Protein AF-A0A286PG71-F1 (afdb_monomer_lite)

Radius of gyration: 29.46 Å; chains: 1; bounding box: 66×52×73 Å

Organism: Streptomyces olivochromogenes (NCBI:txid1963)

Secondary structure (DSSP, 8-state):
-EE-SSEEEEE--TTHHHHIIIIIIS-HHHHHHH-SSPP-PPPTT---TTTS--TT-TTEEEEEEEETTT--EEEEEEEE---------SSHHHHHHHHHHHHHHHHHHHHHHHHHHHHHHHHHHTS----GGGHHHHTTPPPP---

Sequence (147 aa):
MLKGSKVGLRARHEDDIPVLRAELYDDVVNGSRAESRPWRPITPGSKDSRLVVDDKEQGLVPFSVVELDGGTLVGTATLWVSVRRPAIPDRRAARTEFLRAATAVLAALAVSGLFSSLVPSFLREQLHVHNVAAVGAEVGLPRPATG

Structure (mmCIF, N/CA/C/O backbone):
data_AF-A0A286PG71-F1
#
_entry.id   AF-A0A286PG71-F1
#
loop_
_atom_site.group_PDB
_atom_site.id
_atom_site.type_symbol
_atom_site.label_atom_id
_atom_site.label_alt_id
_atom_site.label_comp_id
_atom_site.label_asym_id
_atom_site.label_entity_id
_atom_site.label_seq_id
_atom_site.pdbx_PDB_ins_code
_atom_site.Cartn_x
_atom_site.Cartn_y
_atom_site.Cartn_z
_atom_site.occupancy
_atom_site.B_iso_or_equiv
_atom_site.auth_seq_id
_atom_site.auth_comp_id
_atom_site.auth_asym_id
_atom_site.auth_atom_id
_atom_site.pdbx_PDB_model_num
ATOM 1 N N . MET A 1 1 ? -11.388 3.390 -3.308 1.00 80.44 1 MET A N 1
ATOM 2 C CA . MET A 1 1 ? -11.456 2.245 -2.374 1.00 80.44 1 MET A CA 1
ATOM 3 C C . MET A 1 1 ? -11.224 0.973 -3.171 1.00 80.44 1 MET A C 1
ATOM 5 O O . MET A 1 1 ? -11.980 0.732 -4.105 1.00 80.44 1 MET A O 1
ATOM 9 N N . LEU A 1 2 ? -10.166 0.220 -2.867 1.00 86.50 2 LEU A N 1
ATOM 10 C CA . LEU A 1 2 ? -9.904 -1.094 -3.470 1.00 86.50 2 LEU A CA 1
ATOM 11 C C . LEU A 1 2 ? -10.735 -2.135 -2.710 1.00 86.50 2 LEU A C 1
ATOM 13 O O . LEU A 1 2 ? -10.836 -2.039 -1.490 1.00 86.50 2 LEU A O 1
ATOM 17 N N . LYS A 1 3 ? -11.362 -3.096 -3.393 1.00 90.81 3 LYS A N 1
ATOM 18 C CA . LYS A 1 3 ? -12.283 -4.058 -2.764 1.00 90.81 3 LYS A CA 1
ATOM 19 C C . LYS A 1 3 ? -11.849 -5.493 -3.045 1.00 90.81 3 LYS A C 1
ATOM 21 O O . LYS A 1 3 ? -11.615 -5.844 -4.197 1.00 90.81 3 LYS A O 1
ATOM 26 N N . GLY A 1 4 ? -11.758 -6.295 -1.992 1.00 89.12 4 GLY A N 1
ATOM 27 C CA . GLY A 1 4 ? -11.723 -7.752 -2.061 1.00 89.12 4 GLY A CA 1
ATOM 28 C C . GLY A 1 4 ? -13.112 -8.347 -1.820 1.00 89.12 4 GLY A C 1
ATOM 29 O O . GLY A 1 4 ? -14.117 -7.645 -1.881 1.00 89.12 4 GLY A O 1
ATOM 30 N N . SER A 1 5 ? -13.166 -9.646 -1.524 1.00 88.12 5 SER A N 1
ATOM 31 C CA . SER A 1 5 ? -14.423 -10.348 -1.226 1.00 88.12 5 SER A CA 1
ATOM 32 C C . SER A 1 5 ? -14.956 -10.090 0.186 1.00 88.12 5 SER A C 1
ATOM 34 O O . SER A 1 5 ? -16.163 -10.061 0.368 1.00 88.12 5 SER A O 1
ATOM 36 N N . LYS A 1 6 ? -14.072 -9.903 1.175 1.00 90.44 6 LYS A N 1
ATOM 37 C CA . LYS A 1 6 ? -14.440 -9.677 2.590 1.00 90.44 6 LYS A CA 1
ATOM 38 C C . LYS A 1 6 ? -14.015 -8.312 3.130 1.00 90.44 6 LYS A C 1
ATOM 40 O O . LYS A 1 6 ? -14.620 -7.785 4.055 1.00 90.44 6 LYS A O 1
ATOM 45 N N . VAL A 1 7 ? -12.958 -7.741 2.556 1.00 92.88 7 VAL A N 1
ATOM 46 C CA . VAL A 1 7 ? -12.314 -6.523 3.062 1.00 92.88 7 VAL A CA 1
ATOM 47 C C . VAL A 1 7 ? -12.120 -5.494 1.956 1.00 92.88 7 VAL A C 1
ATOM 49 O O . VAL A 1 7 ? -11.922 -5.840 0.789 1.00 92.88 7 VAL A O 1
ATOM 52 N N . GLY A 1 8 ? -12.168 -4.220 2.328 1.00 91.88 8 GLY A N 1
ATOM 53 C CA . GLY A 1 8 ? -11.852 -3.078 1.483 1.00 91.88 8 GLY A CA 1
ATOM 54 C C . GLY A 1 8 ? -10.629 -2.325 1.998 1.00 91.88 8 GLY A C 1
ATOM 55 O O . GLY A 1 8 ? -10.414 -2.215 3.200 1.00 91.88 8 GLY A O 1
ATOM 56 N N . LEU A 1 9 ? -9.839 -1.773 1.082 1.00 92.44 9 LEU A N 1
ATOM 57 C CA . LEU A 1 9 ? -8.772 -0.823 1.382 1.00 92.44 9 LEU A CA 1
ATOM 58 C C . LEU A 1 9 ? -9.249 0.577 1.006 1.00 92.44 9 LEU A C 1
ATOM 60 O O . LEU A 1 9 ? -9.495 0.880 -0.172 1.00 92.44 9 LEU A O 1
ATOM 64 N N . ARG A 1 10 ? -9.373 1.444 2.007 1.00 90.69 10 ARG A N 1
ATOM 65 C CA . ARG A 1 10 ? -9.668 2.867 1.815 1.00 90.69 10 ARG A CA 1
ATOM 66 C C . ARG A 1 10 ? -8.494 3.723 2.262 1.00 90.69 10 ARG A C 1
ATOM 68 O O . ARG A 1 10 ? -7.643 3.263 3.018 1.00 90.69 10 ARG A O 1
ATOM 75 N N . ALA A 1 11 ? -8.454 4.961 1.777 1.00 88.81 11 ALA A N 1
ATOM 76 C CA . ALA A 1 11 ? -7.515 5.945 2.295 1.00 88.81 11 ALA A CA 1
ATOM 77 C C . ALA A 1 11 ? -7.704 6.071 3.815 1.00 88.81 11 ALA A C 1
ATOM 79 O O . ALA A 1 11 ? -8.841 6.013 4.307 1.00 88.81 11 ALA A O 1
ATOM 80 N N . ARG A 1 12 ? -6.596 6.184 4.548 1.00 88.31 12 ARG A N 1
ATOM 81 C CA . ARG A 1 12 ? -6.635 6.392 5.995 1.00 88.31 12 ARG A CA 1
ATOM 82 C C . ARG A 1 12 ? -7.134 7.794 6.314 1.00 88.31 12 ARG A C 1
ATOM 84 O O . ARG A 1 12 ? -6.770 8.738 5.625 1.00 88.31 12 ARG A O 1
ATOM 91 N N . HIS A 1 13 ? -7.967 7.901 7.342 1.00 86.44 13 HIS A N 1
ATOM 92 C CA . HIS A 1 13 ? -8.483 9.174 7.842 1.00 86.44 13 HIS A CA 1
ATOM 93 C C . HIS A 1 13 ? -7.971 9.432 9.260 1.00 86.44 13 HIS A C 1
ATOM 95 O O . HIS A 1 13 ? -7.592 8.493 9.962 1.00 86.44 13 HIS A O 1
ATOM 101 N N . GLU A 1 14 ? -7.968 10.697 9.688 1.00 83.81 14 GLU A N 1
ATOM 102 C CA . GLU A 1 14 ? -7.540 11.068 11.044 1.00 83.81 14 GLU A CA 1
ATOM 103 C C . GLU A 1 14 ? -8.384 10.376 12.127 1.00 83.81 14 GLU A C 1
ATOM 105 O O . GLU A 1 14 ? -7.843 9.957 13.149 1.00 83.81 1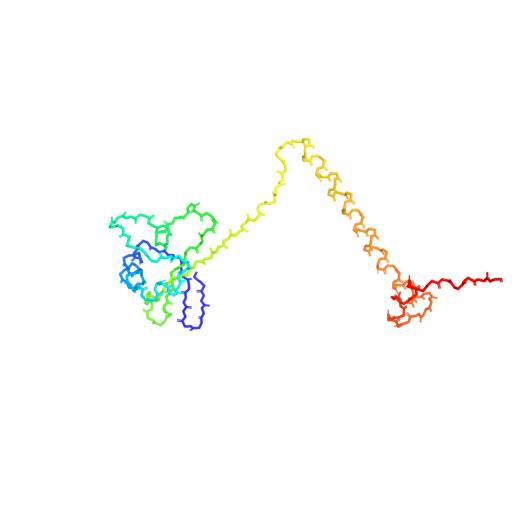4 GLU A O 1
ATOM 110 N N . ASP A 1 15 ? -9.668 10.141 11.848 1.00 86.06 15 ASP A N 1
ATOM 111 C CA . ASP A 1 15 ? -10.603 9.440 12.739 1.00 86.06 15 ASP A CA 1
ATOM 112 C C . ASP A 1 15 ? -10.245 7.962 12.965 1.00 86.06 15 ASP A C 1
ATOM 114 O O . ASP A 1 15 ? -10.637 7.369 13.968 1.00 86.06 15 ASP A O 1
ATOM 118 N N . ASP A 1 16 ? -9.462 7.359 12.065 1.00 86.06 16 ASP A N 1
ATOM 119 C CA . ASP A 1 16 ? -9.006 5.975 12.212 1.00 86.06 16 ASP A CA 1
ATOM 120 C C . ASP A 1 16 ? -7.831 5.868 13.193 1.00 86.06 16 ASP A C 1
ATOM 122 O O . ASP A 1 16 ? -7.567 4.796 13.735 1.00 86.06 16 ASP A O 1
ATOM 126 N N . ILE A 1 17 ? -7.090 6.960 13.415 1.00 84.69 17 ILE A N 1
ATOM 127 C CA . ILE A 1 17 ? -5.827 6.952 14.166 1.00 84.69 17 ILE A CA 1
ATOM 128 C C . ILE A 1 17 ? -6.018 6.489 15.619 1.00 84.69 17 ILE A C 1
ATOM 130 O O . ILE A 1 17 ? -5.212 5.666 16.069 1.00 84.69 17 ILE A O 1
ATOM 134 N N . PRO A 1 18 ? -7.038 6.955 16.371 1.00 86.00 18 PRO A N 1
ATOM 135 C CA . PRO A 1 18 ? -7.275 6.476 17.730 1.00 86.00 18 PRO A CA 1
ATOM 136 C C . PRO A 1 18 ? -7.558 4.971 17.783 1.00 86.00 18 PRO A C 1
ATOM 138 O O . PRO A 1 18 ? -7.012 4.291 18.649 1.00 86.00 18 PRO A O 1
ATOM 141 N N . VAL A 1 19 ? -8.336 4.449 16.829 1.00 87.19 19 VAL A N 1
ATOM 142 C CA . VAL A 1 19 ? -8.687 3.021 16.742 1.00 87.19 19 VAL A CA 1
ATOM 143 C C . VAL A 1 19 ? -7.458 2.187 16.377 1.00 87.19 19 VAL A C 1
ATOM 145 O O . VAL A 1 19 ? -7.133 1.230 17.069 1.00 87.19 19 VAL A O 1
ATOM 148 N N . LEU A 1 20 ? -6.692 2.593 15.357 1.00 86.06 20 LEU A N 1
ATOM 149 C CA . LEU A 1 20 ? -5.450 1.909 14.971 1.00 86.06 20 LEU A CA 1
ATOM 150 C C . LEU A 1 20 ? -4.420 1.890 16.103 1.00 86.06 20 LEU A C 1
ATOM 152 O O . LEU A 1 20 ? -3.664 0.931 16.236 1.00 86.06 20 LEU A O 1
ATOM 156 N N . ARG A 1 21 ? -4.367 2.946 16.919 1.00 85.50 21 ARG A N 1
ATOM 157 C CA . ARG A 1 21 ? -3.475 2.988 18.076 1.00 85.50 21 ARG A CA 1
ATOM 158 C C . ARG A 1 21 ? -3.939 2.015 19.158 1.00 85.50 21 ARG A C 1
ATOM 160 O O . ARG A 1 21 ? -3.177 1.122 19.509 1.00 85.50 21 ARG A O 1
ATOM 167 N N . ALA A 1 22 ? -5.174 2.176 19.626 1.00 85.25 22 ALA A N 1
ATOM 168 C CA . ALA A 1 22 ? -5.694 1.436 20.769 1.00 85.25 22 ALA A CA 1
ATOM 169 C C . ALA A 1 22 ? -5.872 -0.061 20.484 1.00 85.25 22 ALA A C 1
ATOM 171 O O . ALA A 1 22 ? -5.610 -0.887 21.351 1.00 85.25 22 ALA A O 1
ATO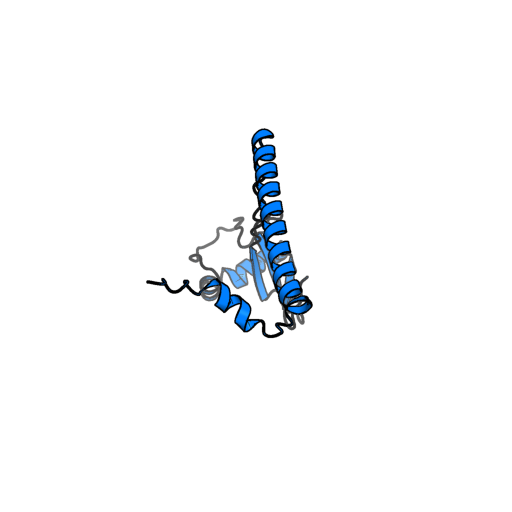M 172 N N . GLU A 1 23 ? -6.318 -0.416 19.279 1.00 84.69 23 GLU A N 1
ATOM 173 C CA . GLU A 1 23 ? -6.700 -1.797 18.972 1.00 84.69 23 GLU A CA 1
ATOM 174 C C . GLU A 1 23 ? -5.603 -2.579 18.250 1.00 84.69 23 GLU A C 1
ATOM 176 O O . GLU A 1 23 ? -5.533 -3.796 18.397 1.00 84.69 23 GLU A O 1
ATOM 181 N N . LEU A 1 24 ? -4.735 -1.910 17.480 1.00 84.88 24 LEU A N 1
ATOM 182 C CA . LEU A 1 24 ? -3.747 -2.597 16.644 1.00 84.88 24 LEU A CA 1
ATOM 183 C C . LEU A 1 24 ? -2.299 -2.385 17.094 1.00 84.88 24 LEU A C 1
ATOM 185 O O . LEU A 1 24 ? -1.520 -3.334 17.085 1.00 84.88 24 LEU A O 1
ATOM 189 N N . TYR A 1 25 ? -1.919 -1.161 17.471 1.00 83.19 25 TYR A N 1
ATOM 190 C CA . TYR A 1 25 ? -0.550 -0.869 17.911 1.00 83.19 25 TYR A CA 1
ATOM 191 C C . TYR A 1 25 ? -0.292 -1.277 19.365 1.00 83.19 25 TYR A C 1
ATOM 193 O O . TYR A 1 25 ? 0.781 -1.800 19.689 1.00 83.19 25 TYR A O 1
ATOM 201 N N . ASP A 1 26 ? -1.267 -1.017 20.237 1.00 87.19 26 ASP A N 1
ATOM 202 C CA . ASP A 1 26 ? -1.182 -1.345 21.660 1.00 87.19 26 ASP A CA 1
ATOM 203 C C . ASP A 1 26 ? -1.366 -2.857 21.913 1.00 87.19 26 ASP A C 1
ATOM 205 O O . ASP A 1 26 ? -0.935 -3.362 22.953 1.00 87.19 26 ASP A O 1
ATOM 209 N N . ASP A 1 27 ? -1.875 -3.615 20.930 1.00 89.25 27 ASP A N 1
ATOM 210 C CA . ASP A 1 27 ? -1.707 -5.073 20.874 1.00 89.25 27 ASP A CA 1
ATOM 211 C C . ASP A 1 27 ? -0.258 -5.423 20.498 1.00 89.25 27 ASP A C 1
ATOM 213 O O . ASP A 1 27 ? 0.100 -5.678 19.345 1.00 89.25 27 ASP A O 1
ATOM 217 N N . VAL A 1 28 ? 0.597 -5.446 21.519 1.00 87.00 28 VAL A N 1
ATOM 218 C CA . VAL A 1 28 ? 2.039 -5.696 21.393 1.00 87.00 28 VAL A CA 1
ATOM 219 C C . VAL A 1 28 ? 2.343 -7.021 20.694 1.00 87.00 28 VAL A C 1
ATOM 221 O O . VAL A 1 28 ? 3.309 -7.104 19.931 1.00 87.00 28 VAL A O 1
ATOM 224 N N . VAL A 1 29 ? 1.550 -8.069 20.942 1.00 88.69 29 VAL A N 1
ATOM 225 C CA . VAL A 1 29 ? 1.808 -9.412 20.403 1.00 88.69 29 VAL A CA 1
ATOM 226 C C . VAL A 1 29 ? 1.560 -9.428 18.904 1.00 88.69 29 VAL A C 1
ATOM 228 O O . VAL A 1 29 ? 2.400 -9.923 18.147 1.00 88.69 29 VAL A O 1
ATOM 231 N N . ASN A 1 30 ? 0.426 -8.883 18.469 1.00 86.31 30 ASN A N 1
ATOM 232 C CA . ASN A 1 30 ? 0.092 -8.835 17.055 1.00 86.31 30 ASN A CA 1
ATOM 233 C C . ASN A 1 30 ? 0.948 -7.801 16.309 1.00 86.31 30 ASN A C 1
ATOM 235 O O . ASN A 1 30 ? 1.512 -8.108 15.257 1.00 86.31 30 ASN A O 1
ATOM 239 N N . GLY A 1 31 ? 1.150 -6.620 16.898 1.00 83.19 31 GLY A N 1
ATOM 240 C CA . GLY A 1 31 ? 1.996 -5.563 16.345 1.00 83.19 31 GLY A CA 1
ATOM 241 C C . GLY A 1 31 ? 3.441 -6.015 16.118 1.00 83.19 31 GLY A C 1
ATOM 242 O O . GLY A 1 31 ? 3.998 -5.780 15.048 1.00 83.19 31 GLY A O 1
ATOM 243 N N . SER A 1 32 ? 4.029 -6.758 17.065 1.00 85.12 32 SER A N 1
ATOM 244 C CA . SER A 1 32 ? 5.397 -7.292 16.929 1.00 85.12 32 SER A CA 1
ATOM 245 C C . SER A 1 32 ? 5.532 -8.373 15.850 1.00 85.12 32 SER A C 1
ATOM 247 O O . SER A 1 32 ? 6.635 -8.620 15.373 1.00 85.12 32 SER A O 1
ATOM 249 N N . ARG A 1 33 ? 4.435 -9.049 15.478 1.00 84.94 33 ARG A N 1
ATOM 250 C CA . ARG A 1 33 ? 4.416 -10.024 14.372 1.00 84.94 33 ARG A CA 1
ATOM 251 C C . ARG A 1 33 ? 4.216 -9.352 13.018 1.00 84.94 33 ARG A C 1
ATOM 253 O O . ARG A 1 33 ? 4.725 -9.849 12.017 1.00 84.94 33 ARG A O 1
ATOM 260 N N . ALA A 1 34 ? 3.449 -8.266 12.988 1.00 82.81 34 ALA A N 1
ATOM 261 C CA . ALA A 1 34 ? 3.116 -7.540 11.771 1.00 82.81 34 ALA A CA 1
ATOM 262 C C . ALA A 1 34 ? 4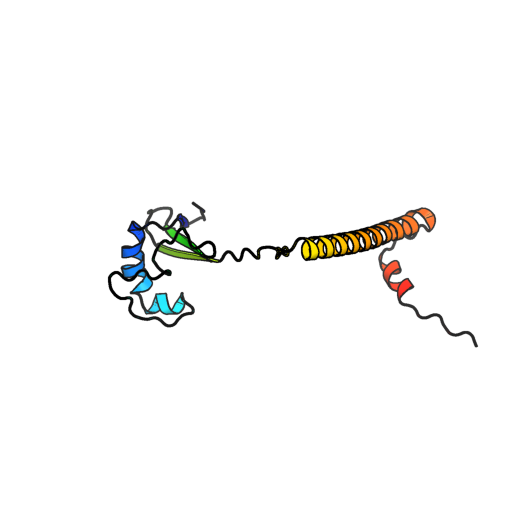.226 -6.570 11.334 1.00 82.81 34 ALA A C 1
ATOM 264 O O . ALA A 1 34 ? 4.442 -6.385 10.136 1.00 82.81 34 ALA A O 1
ATOM 265 N N . GLU A 1 35 ? 4.944 -5.955 12.278 1.00 80.44 35 GLU A N 1
ATOM 266 C CA . GLU A 1 35 ? 6.037 -5.030 11.975 1.00 80.44 35 GLU A CA 1
ATOM 267 C C . GLU A 1 35 ? 7.407 -5.715 12.003 1.00 80.44 35 GLU A C 1
ATOM 269 O O . GLU A 1 35 ? 7.724 -6.509 12.881 1.00 80.44 35 GLU A O 1
ATOM 274 N N . SER A 1 36 ? 8.289 -5.337 11.074 1.00 80.31 36 SER A N 1
ATOM 275 C CA . SER A 1 36 ? 9.697 -5.763 11.112 1.00 80.31 36 SER A CA 1
ATOM 276 C C . SER A 1 36 ? 10.547 -4.974 12.116 1.00 80.31 36 SER A C 1
ATOM 278 O O . SER A 1 36 ? 11.734 -5.256 12.271 1.00 80.31 36 SER A O 1
ATOM 280 N N . ARG A 1 37 ? 9.986 -3.940 12.758 1.00 80.12 37 ARG A N 1
ATOM 281 C CA . ARG A 1 37 ? 10.702 -3.082 13.711 1.00 80.12 37 ARG A CA 1
ATOM 282 C C . ARG A 1 37 ? 10.366 -3.508 15.143 1.00 80.12 37 ARG A C 1
ATOM 284 O O . ARG A 1 37 ? 9.224 -3.878 15.396 1.00 80.12 37 ARG A O 1
ATOM 291 N N . PRO A 1 38 ? 11.316 -3.406 16.091 1.00 84.56 38 PRO A N 1
ATOM 292 C CA . PRO A 1 38 ? 11.025 -3.648 17.498 1.00 84.56 38 PRO A CA 1
ATOM 293 C C . PRO A 1 38 ? 9.888 -2.752 17.989 1.00 84.56 38 PRO A C 1
ATOM 295 O O . PRO A 1 38 ? 9.889 -1.541 17.734 1.00 84.56 38 PRO A O 1
ATOM 298 N N . TRP A 1 39 ? 8.942 -3.343 18.715 1.00 87.25 39 TRP A N 1
ATOM 299 C CA . TRP A 1 39 ? 7.870 -2.588 19.348 1.00 87.25 39 TRP A CA 1
ATOM 300 C C . TRP A 1 39 ? 8.437 -1.619 20.397 1.00 87.25 39 TRP A C 1
ATOM 302 O O . TRP A 1 39 ? 9.380 -1.941 21.123 1.00 87.25 39 TRP A O 1
ATOM 312 N N . ARG A 1 40 ? 7.861 -0.415 20.473 1.00 86.88 40 ARG A N 1
ATOM 313 C CA . ARG A 1 40 ? 8.216 0.613 21.463 1.00 86.88 40 ARG A CA 1
ATOM 314 C C . ARG A 1 40 ? 6.998 1.467 21.826 1.00 86.88 40 ARG A C 1
ATOM 316 O O . ARG A 1 40 ? 6.194 1.742 20.933 1.00 86.88 40 ARG A O 1
ATOM 323 N N . PRO A 1 41 ? 6.875 1.970 23.062 1.00 85.00 41 PRO A N 1
ATOM 324 C CA . PRO A 1 41 ? 5.803 2.896 23.415 1.00 85.00 41 PRO A CA 1
ATOM 325 C C . PRO A 1 41 ? 5.830 4.162 22.545 1.00 85.00 41 PRO A C 1
ATOM 327 O O . PRO A 1 41 ? 6.895 4.739 22.309 1.00 85.00 41 PRO A O 1
ATOM 330 N N . ILE A 1 42 ? 4.662 4.604 22.075 1.00 81.94 42 ILE A N 1
ATOM 331 C CA . ILE A 1 42 ? 4.498 5.876 21.362 1.00 81.94 42 ILE A CA 1
ATOM 332 C C . ILE A 1 42 ? 4.017 6.926 22.362 1.00 81.94 42 ILE A C 1
ATOM 334 O O . ILE A 1 42 ? 3.010 6.736 23.039 1.00 81.94 42 ILE A O 1
ATOM 338 N N . THR A 1 43 ? 4.719 8.055 22.449 1.00 80.00 43 THR A N 1
ATOM 339 C CA . THR A 1 43 ? 4.308 9.168 23.313 1.00 80.00 43 THR A CA 1
ATOM 340 C C . THR A 1 43 ? 2.945 9.724 22.871 1.00 80.00 43 THR A C 1
ATOM 342 O O . THR A 1 43 ? 2.732 9.913 21.667 1.00 80.00 43 THR A O 1
ATOM 345 N N . PRO A 1 44 ? 2.025 10.041 23.802 1.00 73.94 44 PRO A N 1
ATOM 346 C CA . PRO A 1 44 ? 0.775 10.722 23.473 1.00 73.94 44 PRO A CA 1
ATOM 347 C C . PRO A 1 44 ? 1.027 11.994 22.648 1.00 73.94 44 PRO A C 1
ATOM 349 O O . PRO A 1 44 ? 1.944 12.756 22.937 1.00 73.94 44 PRO A O 1
ATOM 352 N N . GLY A 1 45 ? 0.247 12.205 21.585 1.00 72.31 45 GLY A N 1
ATOM 353 C CA . GLY A 1 45 ? 0.433 13.332 20.657 1.00 72.31 45 GLY A CA 1
ATOM 354 C C . GLY A 1 45 ? 1.594 13.191 19.658 1.00 72.31 45 GLY A C 1
ATOM 355 O O . GLY A 1 45 ? 1.767 14.060 18.806 1.00 72.31 45 GLY A O 1
ATOM 356 N N . SER A 1 46 ? 2.369 12.101 19.706 1.00 76.31 46 SER A N 1
ATOM 357 C CA . SER A 1 46 ? 3.420 11.839 18.719 1.00 76.31 46 SER A CA 1
ATOM 358 C C . SER A 1 46 ? 2.837 11.604 17.323 1.00 76.31 46 SER A C 1
ATOM 360 O O . SER A 1 46 ? 1.896 10.815 17.149 1.00 76.31 46 SER A O 1
ATOM 362 N N . LYS A 1 47 ? 3.445 12.257 16.325 1.00 73.19 47 LYS A N 1
ATOM 363 C CA . LYS A 1 47 ? 3.155 12.083 14.897 1.00 73.19 47 LYS A CA 1
ATOM 364 C C . LYS A 1 47 ? 3.966 10.929 14.306 1.00 73.19 47 LYS A C 1
ATOM 366 O O . LYS A 1 47 ? 4.794 11.128 13.422 1.00 73.19 47 LYS A O 1
ATOM 371 N N . ASP A 1 48 ? 3.787 9.727 14.845 1.00 74.81 48 ASP A N 1
ATOM 372 C CA . ASP A 1 48 ? 4.452 8.544 14.294 1.00 74.81 48 ASP A CA 1
ATOM 373 C C . ASP A 1 48 ? 3.893 8.255 12.888 1.00 74.81 48 ASP A C 1
ATOM 375 O O . ASP A 1 48 ? 2.694 8.009 12.737 1.00 74.81 48 ASP A O 1
ATOM 379 N N . SER A 1 49 ? 4.762 8.291 11.870 1.00 69.12 49 SER A N 1
ATOM 380 C CA . SER A 1 49 ? 4.420 8.079 10.447 1.00 69.12 49 SER A CA 1
ATOM 381 C C . SER A 1 49 ? 3.757 6.711 10.192 1.00 69.12 49 SER A C 1
ATOM 383 O O . SER A 1 49 ? 3.022 6.542 9.225 1.00 69.12 49 SER A O 1
ATOM 385 N N . ARG A 1 50 ? 3.893 5.740 11.112 1.00 71.38 50 ARG A N 1
ATOM 386 C CA . ARG A 1 50 ? 3.173 4.453 11.037 1.00 71.38 50 ARG A CA 1
ATOM 387 C C . ARG A 1 50 ? 1.655 4.587 11.189 1.00 71.38 50 ARG A C 1
ATOM 389 O O . ARG A 1 50 ? 0.904 3.780 10.637 1.00 71.38 50 ARG A O 1
ATOM 396 N N . LEU A 1 51 ? 1.203 5.584 11.946 1.00 72.88 51 LEU A N 1
ATOM 397 C CA . LEU A 1 51 ? -0.207 5.776 12.290 1.00 72.88 51 LEU A CA 1
ATOM 398 C C . LEU A 1 51 ? -0.790 7.034 11.645 1.00 72.88 51 LEU A C 1
ATOM 400 O O . LEU A 1 51 ? -1.955 7.018 11.259 1.00 72.88 51 LEU A O 1
ATOM 404 N N . VAL A 1 52 ? 0.009 8.092 11.500 1.00 76.94 52 VAL A N 1
ATOM 405 C CA . VAL A 1 52 ? -0.438 9.390 10.983 1.00 76.94 52 VAL A CA 1
ATOM 406 C C . VAL A 1 52 ? -0.500 9.405 9.459 1.00 76.94 52 VAL A C 1
ATOM 408 O O . VAL A 1 52 ? 0.318 8.794 8.779 1.00 76.94 52 VAL A O 1
ATOM 411 N N . VAL A 1 53 ? -1.487 10.127 8.935 1.00 75.56 53 VAL A N 1
ATOM 412 C CA . VAL A 1 53 ? -1.612 10.422 7.508 1.00 75.56 53 VAL A CA 1
ATOM 413 C C . VAL A 1 53 ? -0.681 11.584 7.164 1.00 75.56 53 VAL A C 1
ATOM 415 O O . VAL A 1 53 ? -0.846 12.683 7.692 1.00 75.56 53 VAL A O 1
ATOM 418 N N . ASP A 1 54 ? 0.302 11.339 6.297 1.00 75.25 54 ASP A N 1
ATOM 419 C CA . ASP A 1 54 ? 1.107 12.389 5.668 1.00 75.25 54 ASP A CA 1
ATOM 420 C C . ASP A 1 54 ? 0.936 12.338 4.148 1.00 75.25 54 ASP A C 1
ATOM 422 O O . ASP A 1 54 ? 1.616 11.592 3.445 1.00 75.25 54 ASP A O 1
ATOM 426 N N . ASP A 1 55 ? 0.040 13.178 3.630 1.00 69.38 55 ASP A N 1
ATOM 427 C CA . ASP A 1 55 ? -0.229 13.283 2.191 1.00 69.38 55 ASP A CA 1
ATOM 428 C C . ASP A 1 55 ? 0.972 13.814 1.383 1.00 69.38 55 ASP A C 1
ATOM 430 O O . ASP A 1 55 ? 0.960 13.789 0.149 1.00 69.38 55 ASP A O 1
ATOM 434 N N . LYS A 1 56 ? 2.023 14.319 2.048 1.00 68.75 56 LYS A N 1
ATOM 435 C CA . LYS A 1 56 ? 3.247 14.791 1.388 1.00 68.75 56 LYS A CA 1
ATOM 436 C C . LYS A 1 56 ? 4.278 13.678 1.200 1.00 68.75 56 LYS A C 1
ATOM 438 O O . LYS A 1 56 ? 5.194 13.846 0.388 1.00 68.75 56 LYS A O 1
ATOM 443 N N . GLU A 1 57 ? 4.146 12.551 1.900 1.00 70.12 57 GLU A N 1
ATOM 444 C CA . GLU A 1 57 ? 5.087 11.434 1.825 1.00 70.12 57 GLU A CA 1
ATOM 445 C C . GLU A 1 57 ? 4.821 10.56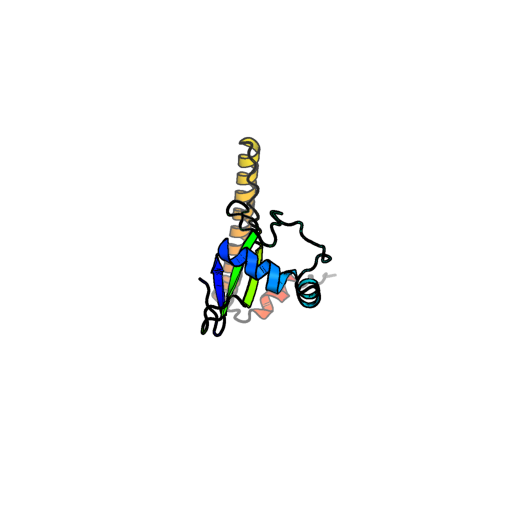8 0.580 1.00 70.12 57 GLU A C 1
ATOM 447 O O . GLU A 1 57 ? 4.122 9.565 0.603 1.00 70.12 57 GLU A O 1
ATOM 452 N N . GLN A 1 58 ? 5.418 10.938 -0.556 1.00 68.69 58 GLN A N 1
ATOM 453 C CA . GLN A 1 58 ? 5.171 10.268 -1.849 1.00 68.69 58 GLN A CA 1
ATOM 454 C C . GLN A 1 58 ? 5.687 8.817 -1.938 1.00 68.69 58 GLN A C 1
ATOM 456 O O . GLN A 1 58 ? 5.363 8.109 -2.891 1.00 68.69 58 GLN A O 1
ATOM 461 N N . GLY A 1 59 ? 6.521 8.376 -0.991 1.00 75.75 59 GLY A N 1
ATOM 462 C CA . GLY A 1 59 ? 7.083 7.020 -0.963 1.00 75.75 59 GLY A CA 1
ATOM 463 C C . GLY A 1 59 ? 6.193 5.989 -0.266 1.00 75.75 59 GLY A C 1
ATOM 464 O O . GLY A 1 59 ? 6.428 4.786 -0.411 1.00 75.75 59 GLY A O 1
ATOM 465 N N . LEU A 1 60 ? 5.179 6.449 0.469 1.00 79.75 60 LEU A N 1
ATOM 466 C CA . LEU A 1 60 ? 4.378 5.636 1.370 1.00 79.75 60 LEU A CA 1
ATOM 467 C C . LEU A 1 60 ? 2.894 5.939 1.167 1.00 79.75 60 LEU A C 1
ATOM 469 O O . LEU A 1 60 ? 2.461 7.072 1.323 1.00 79.75 60 LEU A O 1
ATOM 473 N N . VAL A 1 61 ? 2.096 4.923 0.845 1.00 84.31 61 VAL A N 1
ATOM 474 C CA . VAL A 1 61 ? 0.641 5.078 0.715 1.00 84.31 61 VAL A CA 1
ATOM 475 C C . VAL A 1 61 ? -0.044 4.253 1.809 1.00 84.31 61 VAL A C 1
ATOM 477 O O . VAL A 1 61 ? -0.131 3.025 1.671 1.00 84.31 61 VAL A O 1
ATOM 480 N N . PRO A 1 62 ? -0.491 4.886 2.912 1.00 86.19 62 PRO A N 1
ATOM 481 C CA . PRO A 1 62 ? -1.187 4.205 3.996 1.00 86.19 62 PRO A CA 1
ATOM 482 C C . PRO A 1 62 ? -2.671 3.986 3.671 1.00 86.19 62 PRO A C 1
ATOM 484 O O . PRO A 1 62 ? -3.398 4.895 3.266 1.00 86.19 62 PRO A O 1
ATOM 487 N N . PHE A 1 63 ? -3.145 2.769 3.917 1.00 89.12 63 PHE A N 1
ATOM 488 C CA . PHE A 1 63 ? -4.538 2.360 3.792 1.00 89.12 63 PHE A CA 1
ATOM 489 C C . PHE A 1 63 ? -5.097 1.907 5.143 1.00 89.12 63 PHE A C 1
ATOM 491 O O . PHE A 1 63 ? -4.404 1.316 5.979 1.00 89.12 63 PHE A O 1
ATOM 498 N N . SER A 1 64 ? -6.384 2.166 5.332 1.00 90.50 64 SER A N 1
ATOM 499 C CA . SER A 1 64 ? -7.211 1.587 6.386 1.00 90.50 64 SER A CA 1
ATOM 500 C C . SER A 1 64 ? -7.951 0.378 5.812 1.00 90.50 64 SER A C 1
ATOM 502 O O . SER A 1 64 ? -8.603 0.485 4.765 1.00 90.50 64 SER A O 1
ATOM 504 N N . VAL A 1 65 ? -7.822 -0.775 6.471 1.00 90.62 65 VAL A N 1
ATOM 505 C CA . VAL A 1 65 ? -8.487 -2.023 6.076 1.00 90.62 65 VAL A CA 1
ATOM 506 C C . VAL A 1 65 ? -9.830 -2.086 6.784 1.00 90.62 65 VAL A C 1
ATOM 508 O O . VAL A 1 65 ? -9.875 -2.115 8.010 1.00 90.62 65 VAL A O 1
ATOM 511 N N . VAL A 1 66 ? -10.919 -2.111 6.022 1.00 92.00 66 VAL A N 1
ATOM 512 C CA . VAL A 1 66 ? -12.284 -2.187 6.555 1.00 92.00 66 VAL A CA 1
ATOM 513 C C . VAL A 1 66 ? -12.963 -3.490 6.162 1.00 92.00 66 VAL A C 1
ATOM 515 O O . VAL A 1 66 ? -12.801 -3.961 5.036 1.00 92.00 66 VAL A O 1
ATOM 518 N N . GLU A 1 67 ? -13.737 -4.067 7.073 1.00 92.38 67 GLU A N 1
ATOM 519 C CA . GLU A 1 67 ? -14.664 -5.152 6.757 1.00 92.38 67 GLU A CA 1
ATOM 520 C C . GLU A 1 67 ? -15.809 -4.610 5.893 1.00 92.38 67 GLU A C 1
ATOM 522 O O . GLU A 1 67 ? -16.382 -3.564 6.197 1.00 92.38 67 GLU A O 1
ATOM 527 N N . LEU A 1 68 ? -16.130 -5.290 4.789 1.00 87.62 68 LEU A N 1
ATOM 528 C CA . LEU A 1 68 ? -17.125 -4.787 3.834 1.00 87.62 68 LEU A CA 1
ATOM 529 C C . LEU A 1 68 ? -18.566 -4.897 4.345 1.00 87.62 68 LEU A C 1
ATOM 531 O O . LEU A 1 68 ? -19.380 -4.050 3.984 1.00 87.62 68 LEU A O 1
ATOM 535 N N . ASP A 1 69 ? -18.860 -5.897 5.177 1.00 83.88 69 ASP A N 1
ATOM 536 C CA . ASP A 1 69 ? -20.211 -6.150 5.691 1.00 83.88 69 ASP A CA 1
ATOM 537 C C . ASP A 1 69 ? -20.566 -5.213 6.859 1.00 83.88 69 ASP A C 1
ATOM 539 O O . ASP A 1 69 ? -21.695 -4.733 6.946 1.00 83.88 69 ASP A O 1
ATOM 543 N N . GLY A 1 70 ? -19.596 -4.923 7.736 1.00 79.38 70 GLY A N 1
ATOM 544 C CA . GLY A 1 70 ? -19.792 -4.105 8.941 1.00 79.38 70 GLY A CA 1
ATOM 545 C C . GLY A 1 70 ? -19.215 -2.688 8.879 1.00 79.38 70 GLY A C 1
ATOM 546 O O . GLY A 1 70 ? -19.541 -1.857 9.720 1.00 79.38 70 GLY A O 1
ATOM 547 N N . GLY A 1 71 ? -18.336 -2.384 7.919 1.00 81.00 71 GLY A N 1
ATOM 548 C CA . GLY A 1 71 ? -17.615 -1.105 7.854 1.00 81.00 71 GLY A CA 1
ATOM 549 C C . GLY A 1 71 ? -16.555 -0.918 8.949 1.00 81.00 71 GLY A C 1
ATOM 550 O O . GLY A 1 71 ? -15.875 0.110 8.971 1.00 81.00 71 GLY A O 1
ATOM 551 N N . THR A 1 72 ? -16.392 -1.905 9.831 1.00 87.06 72 THR A N 1
ATOM 552 C CA . THR A 1 72 ? -15.455 -1.893 10.954 1.00 87.06 72 THR A CA 1
ATOM 553 C C . THR A 1 72 ? -14.019 -1.825 10.455 1.00 87.06 72 THR A C 1
ATOM 555 O O . THR A 1 72 ? -13.640 -2.517 9.506 1.00 87.06 72 THR A O 1
ATOM 558 N N . LEU A 1 73 ? -13.203 -0.995 11.100 1.00 88.62 73 LEU A N 1
ATOM 559 C CA . LEU A 1 73 ? -11.771 -0.943 10.849 1.00 88.62 73 LEU A CA 1
ATOM 560 C C . LEU A 1 73 ? -11.113 -2.194 11.438 1.00 88.62 73 LEU A C 1
ATOM 562 O O . LEU A 1 73 ? -11.084 -2.366 12.647 1.00 88.62 73 LEU A O 1
ATOM 566 N N . VAL A 1 74 ? -10.585 -3.061 10.578 1.00 88.75 74 VAL A N 1
ATOM 567 C CA . VAL A 1 74 ? -9.996 -4.352 10.972 1.00 88.75 74 VAL A CA 1
ATOM 568 C C . VAL A 1 74 ? -8.473 -4.378 10.852 1.00 88.75 74 VAL A C 1
ATOM 570 O O . VAL A 1 74 ? -7.841 -5.356 11.241 1.00 88.75 74 VAL A O 1
ATOM 573 N N . GLY A 1 75 ? -7.854 -3.329 10.299 1.00 87.00 75 GLY A N 1
ATOM 574 C CA . GLY A 1 75 ? -6.398 -3.268 10.234 1.00 87.00 75 GLY A CA 1
ATOM 575 C C . GLY A 1 75 ? -5.792 -2.119 9.433 1.00 87.00 75 GLY A C 1
ATOM 576 O O . GLY A 1 75 ? -6.459 -1.183 8.990 1.00 87.00 75 GLY A O 1
ATOM 577 N N . THR A 1 76 ? -4.481 -2.241 9.223 1.00 89.38 76 THR A N 1
ATOM 578 C CA . THR A 1 76 ? -3.620 -1.318 8.472 1.00 89.38 76 THR A CA 1
ATOM 579 C C . THR A 1 76 ? -2.975 -2.036 7.291 1.00 89.38 76 THR A C 1
ATOM 581 O O . THR A 1 76 ? -2.592 -3.199 7.402 1.00 89.38 76 THR A O 1
ATOM 584 N N . ALA A 1 77 ? -2.819 -1.345 6.166 1.00 88.50 77 ALA A N 1
ATOM 585 C CA . ALA A 1 77 ? -1.993 -1.808 5.058 1.00 88.50 77 ALA A CA 1
ATOM 586 C C . ALA A 1 77 ? -1.204 -0.633 4.487 1.00 88.50 77 ALA A C 1
ATOM 588 O O . ALA A 1 77 ? -1.729 0.472 4.389 1.00 88.50 77 ALA A O 1
ATOM 589 N N . THR A 1 78 ? 0.038 -0.869 4.075 1.00 86.19 78 THR A N 1
ATOM 590 C CA . THR A 1 78 ? 0.897 0.198 3.558 1.00 86.19 78 THR A CA 1
ATOM 591 C C . THR A 1 78 ? 1.568 -0.251 2.273 1.00 86.19 78 THR A C 1
ATOM 593 O O . THR A 1 78 ? 2.209 -1.299 2.239 1.00 86.19 78 THR A O 1
ATOM 596 N N . LEU A 1 79 ? 1.431 0.547 1.214 1.00 85.25 79 LEU A N 1
ATOM 597 C CA . LEU A 1 79 ? 2.095 0.308 -0.063 1.00 85.25 79 LEU A CA 1
ATOM 598 C C . LEU A 1 79 ? 3.322 1.210 -0.185 1.00 85.25 79 LEU A C 1
ATOM 600 O O . LEU A 1 79 ? 3.227 2.424 -0.017 1.00 85.25 79 LEU A O 1
ATOM 604 N N . TRP A 1 80 ? 4.469 0.612 -0.495 1.00 83.69 80 TRP A N 1
ATOM 605 C CA . TRP A 1 80 ? 5.713 1.344 -0.716 1.00 83.69 80 TRP A CA 1
ATOM 606 C C . TRP A 1 80 ? 5.875 1.587 -2.208 1.00 83.69 80 TRP A C 1
ATOM 608 O O . TRP A 1 80 ? 6.047 0.645 -2.986 1.00 83.69 80 TRP A O 1
ATOM 618 N N . VAL A 1 81 ? 5.825 2.852 -2.616 1.00 77.44 81 VAL A N 1
ATOM 619 C CA . VAL A 1 81 ? 5.964 3.219 -4.024 1.00 77.44 81 VAL A CA 1
ATOM 620 C C . VAL A 1 81 ? 7.384 3.711 -4.247 1.00 77.44 81 VAL A C 1
ATOM 622 O O . VAL A 1 81 ? 7.723 4.872 -4.037 1.00 77.44 81 VAL A O 1
ATOM 625 N N . SER A 1 82 ? 8.247 2.806 -4.703 1.00 71.81 82 SER A N 1
ATOM 626 C CA . SER A 1 82 ? 9.555 3.196 -5.225 1.00 71.81 82 SER A CA 1
ATOM 627 C C . SER A 1 82 ? 9.387 3.745 -6.638 1.00 71.81 82 SER A C 1
ATOM 629 O O . SER A 1 82 ? 9.556 3.022 -7.620 1.00 71.81 82 SER A O 1
ATOM 631 N N . VAL A 1 83 ? 9.072 5.035 -6.766 1.00 65.56 83 VAL A N 1
ATOM 632 C CA . VAL A 1 83 ? 9.223 5.717 -8.056 1.00 65.56 83 VAL A CA 1
ATOM 633 C C . VAL A 1 83 ? 10.717 5.901 -8.288 1.00 65.56 83 VAL A C 1
ATOM 635 O O . VAL A 1 83 ? 11.322 6.879 -7.850 1.00 65.56 83 VAL A O 1
ATOM 638 N N . ARG A 1 84 ? 11.346 4.937 -8.965 1.00 68.31 84 ARG A N 1
ATOM 639 C CA . ARG A 1 84 ? 12.727 5.085 -9.423 1.00 68.31 84 ARG A CA 1
ATOM 640 C C . ARG A 1 84 ? 12.713 6.121 -10.544 1.00 68.31 84 ARG A C 1
ATOM 642 O O . ARG A 1 84 ? 12.520 5.791 -11.711 1.00 68.31 84 ARG A O 1
ATOM 649 N N . ARG A 1 85 ? 12.816 7.397 -10.169 1.00 62.25 85 ARG A N 1
ATOM 650 C CA . ARG A 1 85 ? 12.819 8.510 -11.117 1.00 62.25 85 ARG A CA 1
ATOM 651 C C . ARG A 1 85 ? 13.996 8.284 -12.074 1.00 62.25 85 ARG A C 1
ATOM 653 O O . ARG A 1 85 ? 15.118 8.133 -11.583 1.00 62.25 85 ARG A O 1
ATOM 660 N N . PRO A 1 86 ? 13.781 8.208 -13.400 1.00 66.88 86 PRO A N 1
ATOM 661 C CA . PRO A 1 86 ? 14.893 8.094 -14.329 1.00 66.88 86 PRO A CA 1
ATOM 662 C C . PRO A 1 86 ? 15.808 9.299 -14.108 1.00 66.88 86 PRO A C 1
ATOM 664 O O . PRO A 1 86 ? 15.366 10.447 -14.182 1.00 66.88 86 PRO A O 1
ATOM 667 N N . ALA A 1 87 ? 17.063 9.028 -13.750 1.00 70.75 87 ALA A N 1
ATOM 668 C CA . ALA A 1 87 ? 18.059 10.053 -13.484 1.00 70.75 87 ALA A CA 1
ATOM 669 C C . ALA A 1 87 ? 18.471 10.691 -14.815 1.00 70.75 87 ALA A C 1
ATOM 671 O O . ALA A 1 87 ? 19.441 10.281 -15.446 1.00 70.75 87 ALA A O 1
ATOM 672 N N . ILE A 1 88 ? 17.691 11.665 -15.279 1.00 75.56 88 ILE A N 1
ATOM 673 C CA . ILE A 1 88 ? 18.073 12.492 -16.419 1.00 75.56 88 ILE A CA 1
ATOM 674 C C . ILE A 1 88 ? 19.091 13.508 -15.890 1.00 75.56 88 ILE A C 1
ATOM 676 O O . ILE A 1 88 ? 18.754 14.253 -14.970 1.00 75.56 88 ILE A O 1
ATOM 680 N N . PRO A 1 89 ? 20.318 13.571 -16.436 1.00 77.94 89 PRO A N 1
ATOM 681 C CA . PRO A 1 89 ? 21.311 14.538 -15.978 1.00 77.94 89 PRO A CA 1
ATOM 682 C C . PRO A 1 89 ? 20.764 15.965 -16.076 1.00 77.94 89 PRO A C 1
ATOM 684 O O . PRO A 1 89 ? 20.162 16.300 -17.087 1.00 77.94 89 PRO A O 1
ATOM 687 N N . ASP A 1 90 ? 20.972 16.842 -15.095 1.00 75.25 90 ASP A N 1
ATOM 688 C CA . ASP A 1 90 ? 20.434 18.215 -15.172 1.00 75.25 90 ASP A CA 1
ATOM 689 C C . ASP A 1 90 ? 21.263 19.148 -16.061 1.00 75.25 90 ASP A C 1
ATOM 691 O O . ASP A 1 90 ? 20.739 20.089 -16.664 1.00 75.25 90 ASP A O 1
ATOM 695 N N . ARG A 1 91 ? 22.561 18.860 -16.222 1.00 83.94 91 ARG A N 1
ATOM 696 C CA . ARG A 1 91 ? 23.430 19.624 -17.123 1.00 83.94 91 ARG A CA 1
ATOM 697 C C . ARG A 1 91 ? 23.087 19.328 -18.575 1.00 83.94 91 ARG A C 1
ATOM 699 O O . ARG A 1 91 ? 23.145 18.180 -19.012 1.00 83.94 91 ARG A O 1
ATOM 706 N N . ARG A 1 92 ? 22.874 20.387 -19.360 1.00 76.50 92 ARG A N 1
ATOM 707 C CA . ARG A 1 92 ? 22.622 20.309 -20.809 1.00 76.50 92 ARG A CA 1
ATOM 708 C C . ARG A 1 92 ? 23.651 19.438 -21.547 1.00 76.50 92 ARG A C 1
ATOM 710 O O . ARG A 1 92 ? 23.248 18.610 -22.353 1.00 76.50 92 ARG A O 1
ATOM 717 N N . ALA A 1 93 ? 24.941 19.571 -21.227 1.00 78.19 93 ALA A N 1
ATOM 718 C CA . ALA A 1 93 ? 26.010 18.769 -21.835 1.00 78.19 93 ALA A CA 1
ATOM 719 C C . ALA A 1 93 ? 25.887 17.261 -21.521 1.00 78.19 93 ALA A C 1
ATOM 721 O O . ALA A 1 93 ? 26.007 16.422 -22.412 1.00 78.19 93 ALA A O 1
ATOM 722 N N . ALA A 1 94 ? 25.556 16.913 -20.276 1.00 79.94 94 ALA A N 1
ATOM 723 C CA . ALA A 1 94 ? 25.347 15.523 -19.874 1.00 79.94 94 ALA A CA 1
ATOM 724 C C . ALA A 1 94 ? 24.054 14.937 -20.479 1.00 79.94 94 ALA A C 1
ATOM 726 O O . ALA A 1 94 ? 24.022 13.765 -20.843 1.00 79.94 94 ALA A O 1
ATOM 727 N N . ARG A 1 95 ? 23.003 15.753 -20.680 1.00 81.50 95 ARG A N 1
ATOM 728 C CA . ARG A 1 95 ? 21.798 15.340 -21.430 1.00 81.50 95 ARG A CA 1
ATOM 729 C C . ARG A 1 95 ? 22.114 15.018 -22.886 1.00 81.50 95 ARG A C 1
ATOM 731 O O . ARG A 1 95 ? 21.606 14.031 -23.407 1.00 81.50 95 ARG A O 1
ATOM 738 N N . THR A 1 96 ? 22.942 15.828 -23.548 1.00 84.62 96 THR A N 1
ATOM 739 C CA . THR A 1 96 ? 23.320 15.575 -24.948 1.00 84.62 96 THR A CA 1
ATOM 740 C C . THR A 1 96 ? 24.143 14.302 -25.109 1.00 84.62 96 THR A C 1
ATOM 742 O O . THR A 1 96 ? 23.932 13.568 -26.070 1.00 84.62 96 THR A O 1
ATOM 745 N N . GLU A 1 97 ? 25.036 14.004 -24.165 1.00 85.75 97 GLU A N 1
ATOM 746 C CA . GLU A 1 97 ? 25.798 12.753 -24.162 1.00 85.75 97 GLU A CA 1
ATOM 747 C C . GLU A 1 97 ? 24.889 11.543 -23.912 1.00 85.75 97 GLU A C 1
ATOM 749 O O . GLU A 1 97 ? 24.919 10.583 -24.680 1.00 85.75 97 GLU A O 1
ATOM 754 N N . PHE A 1 98 ? 23.992 11.640 -22.925 1.00 85.94 98 PHE A N 1
ATOM 755 C CA . PHE A 1 98 ? 22.988 10.614 -22.650 1.00 85.94 98 PHE A CA 1
ATOM 756 C C . PHE A 1 98 ? 22.101 10.323 -23.871 1.00 85.94 98 PHE A C 1
ATOM 758 O O . PHE A 1 98 ? 21.889 9.164 -24.215 1.00 85.94 98 PHE A O 1
ATOM 765 N N . LEU A 1 99 ? 21.621 11.354 -24.574 1.00 87.56 99 LEU A N 1
ATOM 766 C CA . LEU A 1 99 ? 20.795 11.189 -25.777 1.00 87.56 99 LEU A CA 1
ATOM 767 C C . LEU A 1 99 ? 21.564 10.572 -26.951 1.00 87.56 99 LEU A C 1
ATOM 769 O O . LEU A 1 99 ? 20.999 9.767 -27.694 1.00 87.56 99 LEU A O 1
ATOM 773 N N . ARG A 1 100 ? 22.849 10.909 -27.116 1.00 88.31 100 ARG A N 1
ATOM 774 C CA . ARG A 1 100 ? 23.711 10.271 -28.123 1.00 88.31 100 ARG A CA 1
ATOM 775 C C . ARG A 1 100 ? 23.910 8.791 -27.812 1.00 88.31 100 ARG A C 1
ATOM 777 O O . ARG A 1 100 ? 23.723 7.964 -28.701 1.00 88.31 100 ARG A O 1
ATOM 784 N N . ALA A 1 101 ? 24.215 8.460 -26.558 1.00 89.75 101 ALA A N 1
ATOM 785 C CA . ALA A 1 101 ? 24.355 7.078 -26.114 1.00 89.75 101 ALA A CA 1
ATOM 786 C C . ALA A 1 101 ? 23.042 6.294 -26.280 1.00 89.75 101 ALA A C 1
ATOM 788 O O . ALA A 1 101 ? 23.047 5.206 -26.848 1.00 89.75 101 ALA A O 1
ATOM 789 N N . ALA A 1 102 ? 21.906 6.870 -25.874 1.00 89.19 102 ALA A N 1
ATOM 790 C CA . ALA A 1 102 ? 20.592 6.248 -26.021 1.00 89.19 102 ALA A CA 1
ATOM 791 C C . ALA A 1 102 ? 20.247 5.967 -27.492 1.00 89.19 102 ALA A C 1
ATOM 793 O O . ALA A 1 102 ? 19.795 4.873 -27.821 1.00 89.19 102 ALA A O 1
ATOM 794 N N . THR A 1 103 ? 20.520 6.921 -28.388 1.00 94.88 103 THR A N 1
ATOM 795 C CA . THR A 1 103 ? 20.326 6.739 -29.836 1.00 94.88 103 THR A CA 1
ATOM 796 C C . THR A 1 103 ? 21.216 5.624 -30.388 1.00 94.88 103 THR A C 1
ATOM 798 O O . THR A 1 103 ? 20.743 4.796 -31.162 1.00 94.88 103 THR A O 1
ATOM 801 N N . ALA A 1 104 ? 22.484 5.557 -29.969 1.00 94.62 104 ALA A N 1
ATOM 802 C CA . ALA A 1 104 ? 23.401 4.501 -30.399 1.00 94.62 104 ALA A CA 1
ATOM 803 C C . ALA A 1 104 ? 22.934 3.109 -29.939 1.00 94.62 104 ALA A C 1
ATOM 805 O O . ALA A 1 104 ? 22.927 2.166 -30.729 1.00 94.62 104 ALA A O 1
ATOM 806 N N . VAL A 1 105 ? 22.479 2.988 -28.688 1.00 94.50 105 VAL A N 1
ATOM 807 C CA . VAL A 1 105 ? 21.931 1.737 -28.140 1.00 94.50 105 VAL A CA 1
ATOM 808 C C . VAL A 1 105 ? 20.657 1.326 -28.880 1.00 94.50 105 VAL A C 1
ATOM 810 O O . VAL A 1 105 ? 20.509 0.160 -29.244 1.00 94.50 105 VAL A O 1
ATOM 813 N N . LEU A 1 106 ? 19.761 2.276 -29.160 1.00 93.44 106 LEU A N 1
ATOM 814 C CA . LEU A 1 106 ? 18.536 2.017 -29.915 1.00 93.44 106 LEU A CA 1
ATOM 815 C C . LEU A 1 106 ? 18.841 1.543 -31.343 1.00 93.44 106 LEU A C 1
ATOM 817 O O . LEU A 1 106 ? 18.238 0.580 -31.808 1.00 93.44 106 LEU A O 1
ATOM 821 N N . ALA A 1 107 ? 19.807 2.171 -32.017 1.00 94.81 107 ALA A N 1
ATOM 822 C CA . ALA A 1 107 ? 20.241 1.755 -33.347 1.00 94.81 107 ALA A CA 1
ATOM 823 C C . ALA A 1 107 ? 20.836 0.337 -33.331 1.00 94.81 107 ALA A C 1
ATOM 825 O O . ALA A 1 107 ? 20.470 -0.490 -34.165 1.00 94.81 107 ALA A O 1
ATOM 826 N N . ALA A 1 108 ? 21.691 0.019 -32.355 1.00 93.94 108 ALA A N 1
ATOM 827 C CA . ALA A 1 108 ? 22.268 -1.318 -32.208 1.00 93.94 108 ALA A CA 1
ATOM 828 C C . ALA A 1 108 ? 21.195 -2.393 -31.955 1.00 93.94 108 ALA A C 1
ATOM 830 O O . ALA A 1 108 ? 21.236 -3.472 -32.554 1.00 93.94 108 ALA A O 1
ATOM 831 N N . LEU A 1 109 ? 20.200 -2.087 -31.115 1.00 92.44 109 LEU A N 1
ATOM 832 C CA . LEU A 1 109 ? 19.051 -2.962 -30.875 1.00 92.44 109 LEU A CA 1
ATOM 833 C C . LEU A 1 109 ? 18.197 -3.141 -32.133 1.00 92.44 109 LEU A C 1
ATOM 835 O O . LEU A 1 109 ? 17.799 -4.264 -32.430 1.00 92.44 109 LEU A O 1
ATOM 839 N N . ALA A 1 110 ? 17.955 -2.075 -32.899 1.00 92.38 110 ALA A N 1
ATOM 840 C CA . ALA A 1 110 ? 17.191 -2.148 -34.142 1.00 92.38 110 ALA A CA 1
ATOM 841 C C . ALA A 1 110 ? 17.889 -3.028 -35.191 1.00 92.38 110 ALA A C 1
ATOM 843 O O . ALA A 1 110 ? 17.241 -3.869 -35.808 1.00 92.38 110 ALA A O 1
ATOM 844 N N . VAL A 1 111 ? 19.212 -2.898 -35.344 1.00 93.12 111 VAL A N 1
ATOM 845 C CA . VAL A 1 111 ? 20.012 -3.756 -36.236 1.00 93.12 111 VAL A CA 1
ATOM 846 C C . VAL A 1 111 ? 19.976 -5.213 -35.774 1.00 93.12 111 VAL A C 1
ATOM 848 O O . VAL A 1 111 ? 19.745 -6.109 -36.585 1.00 93.12 111 VAL A O 1
ATOM 851 N N . SER A 1 112 ? 20.137 -5.459 -34.471 1.00 87.81 112 SER A N 1
ATOM 852 C CA . SER A 1 112 ? 20.088 -6.817 -33.910 1.00 87.81 112 SER A CA 1
ATOM 853 C C . SER A 1 112 ? 18.705 -7.457 -34.086 1.00 87.81 112 SER A C 1
ATOM 855 O O . SER A 1 112 ? 18.599 -8.627 -34.458 1.00 87.81 112 SER A O 1
ATOM 857 N N . GLY A 1 113 ? 17.636 -6.683 -33.875 1.00 87.94 113 GLY A N 1
ATOM 858 C CA . GLY A 1 113 ? 16.256 -7.117 -34.087 1.00 87.94 113 GLY A CA 1
ATOM 859 C C . GLY A 1 113 ? 15.939 -7.390 -35.558 1.00 87.94 113 GLY A C 1
ATOM 860 O O . GLY A 1 113 ? 15.314 -8.402 -35.864 1.00 87.94 113 GLY A O 1
ATOM 861 N N . LEU A 1 114 ? 16.425 -6.545 -36.472 1.00 88.75 114 LEU A N 1
ATOM 862 C CA . LEU A 1 114 ? 16.265 -6.735 -37.915 1.00 88.75 114 LEU A CA 1
ATOM 863 C C . LEU A 1 114 ? 16.994 -7.990 -38.408 1.00 88.75 114 LEU A C 1
ATOM 865 O O . LEU A 1 114 ? 16.446 -8.761 -39.189 1.00 88.75 114 LEU A O 1
ATOM 869 N N . PHE A 1 115 ? 18.211 -8.241 -37.926 1.00 83.88 115 PHE A N 1
ATOM 870 C CA . PHE A 1 115 ? 18.931 -9.466 -38.272 1.00 83.88 115 PHE A CA 1
ATOM 871 C C . PHE A 1 115 ? 18.219 -10.710 -37.722 1.00 83.88 115 PHE A C 1
ATOM 873 O O . PHE A 1 115 ? 18.059 -11.706 -38.429 1.00 83.88 115 PHE A O 1
ATOM 880 N N . SER A 1 116 ? 17.703 -10.616 -36.492 1.00 84.75 116 SER A N 1
ATOM 881 C CA . SER A 1 116 ? 16.931 -11.691 -35.859 1.00 84.75 116 SER A CA 1
ATOM 882 C C . SER A 1 116 ? 15.620 -12.006 -36.588 1.00 84.75 116 SER A C 1
ATOM 884 O O . SER A 1 116 ? 15.146 -13.133 -36.489 1.00 84.75 116 SER A O 1
ATOM 886 N N . SER A 1 117 ? 15.031 -11.059 -37.330 1.00 80.62 117 SER A N 1
ATOM 887 C CA . SER A 1 117 ? 13.823 -11.302 -38.135 1.00 80.62 117 SER A CA 1
ATOM 888 C C . SER A 1 117 ? 14.121 -11.761 -39.569 1.00 80.62 117 SER A C 1
ATOM 890 O O . SER A 1 117 ? 13.378 -12.580 -40.122 1.00 80.62 117 SER A O 1
ATOM 892 N N . LEU A 1 118 ? 15.217 -11.283 -40.168 1.00 84.81 118 LEU A N 1
ATOM 893 C CA . LEU A 1 118 ? 15.618 -11.633 -41.534 1.00 84.81 118 LEU A CA 1
ATOM 894 C C . LEU A 1 118 ? 16.158 -13.059 -41.645 1.00 84.81 118 LEU A C 1
ATOM 896 O O . LEU A 1 118 ? 15.804 -13.759 -42.591 1.00 84.81 118 LEU A O 1
ATOM 900 N N . VAL A 1 119 ? 16.976 -13.510 -40.689 1.00 80.38 119 VAL A N 1
ATOM 901 C CA . VAL A 1 119 ? 17.596 -14.846 -40.747 1.00 80.38 119 VAL A CA 1
ATOM 902 C C . VAL A 1 119 ? 16.546 -15.967 -40.780 1.00 80.38 119 VAL A C 1
ATOM 904 O O . VAL A 1 119 ? 16.599 -16.785 -41.699 1.00 80.38 119 VAL A O 1
ATOM 907 N N . 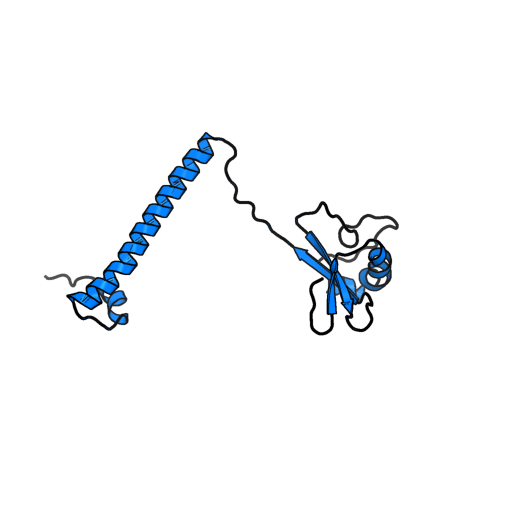PRO A 1 120 ? 15.538 -16.007 -39.884 1.00 75.00 120 PRO A N 1
ATOM 908 C CA . PRO A 1 120 ? 14.489 -17.022 -39.959 1.00 75.00 120 PRO A CA 1
ATOM 909 C C . PRO A 1 120 ? 13.653 -16.937 -41.242 1.00 75.00 120 PRO A C 1
ATOM 911 O O . PRO A 1 120 ? 13.259 -17.975 -41.772 1.00 75.00 120 PRO A O 1
ATOM 914 N N . SER A 1 121 ? 13.397 -15.729 -41.761 1.00 78.25 121 SER A N 1
ATOM 915 C CA . SER A 1 121 ? 12.625 -15.547 -43.001 1.00 78.25 121 SER A CA 1
ATOM 916 C C . SER A 1 121 ? 13.387 -16.070 -44.217 1.00 78.25 121 SER A C 1
ATOM 918 O O . SER A 1 121 ? 12.846 -16.859 -44.983 1.00 78.25 121 SER A O 1
ATOM 920 N N . PHE A 1 122 ? 14.671 -15.727 -44.352 1.00 81.12 122 PHE A N 1
ATOM 921 C CA . PHE A 1 122 ? 15.519 -16.207 -45.444 1.00 81.12 122 PHE A CA 1
ATOM 922 C C . P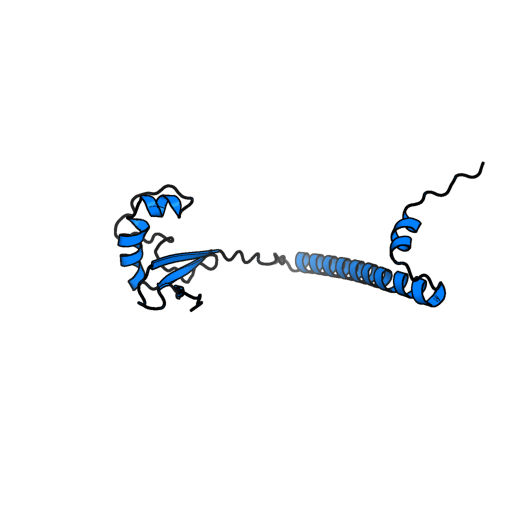HE A 1 122 ? 15.678 -17.733 -45.424 1.00 81.12 122 PHE A C 1
ATOM 924 O O . PHE A 1 122 ? 15.499 -18.389 -46.450 1.00 81.12 122 PHE A O 1
ATOM 931 N N . LEU A 1 123 ? 15.954 -18.310 -44.248 1.00 80.31 123 LEU A N 1
ATOM 932 C CA . LEU A 1 123 ? 16.069 -19.762 -44.083 1.00 80.31 123 LEU A CA 1
ATOM 933 C C . LEU A 1 123 ? 14.775 -20.489 -44.479 1.00 80.31 123 LEU A C 1
ATOM 935 O O . LEU A 1 123 ? 14.825 -21.561 -45.082 1.00 80.31 123 LEU A O 1
ATOM 939 N N . ARG A 1 124 ? 13.616 -19.893 -44.180 1.00 77.31 124 ARG A N 1
ATOM 940 C CA . ARG A 1 124 ? 12.308 -20.461 -44.513 1.00 77.31 124 ARG A CA 1
ATOM 941 C C . ARG A 1 124 ? 11.956 -20.319 -45.994 1.00 77.31 124 ARG A C 1
ATOM 943 O O . ARG A 1 124 ? 11.427 -21.265 -46.571 1.00 77.31 124 ARG A O 1
ATOM 950 N N . GLU A 1 125 ? 12.198 -19.147 -46.577 1.00 82.81 125 GLU A N 1
ATOM 951 C CA . GLU A 1 125 ? 11.733 -18.790 -47.922 1.00 82.81 125 GLU A CA 1
ATOM 952 C C . GLU A 1 125 ? 12.678 -19.252 -49.031 1.00 82.81 125 GLU A C 1
ATOM 954 O O . GLU A 1 125 ? 12.206 -19.732 -50.056 1.00 82.81 125 GLU A O 1
ATOM 959 N N . GLN A 1 126 ? 13.993 -19.120 -48.839 1.00 81.81 126 GLN A N 1
ATOM 960 C CA . GLN A 1 126 ? 14.987 -19.421 -49.879 1.00 81.81 126 GLN A CA 1
ATOM 961 C C . GLN A 1 126 ? 15.585 -20.820 -49.735 1.00 81.81 126 GLN A C 1
ATOM 963 O O . GLN A 1 126 ? 15.898 -21.466 -50.730 1.00 81.81 126 GLN A O 1
ATOM 968 N N . LEU A 1 127 ? 15.750 -21.295 -48.498 1.00 78.56 127 LEU A N 1
ATOM 969 C CA . LEU A 1 127 ? 16.407 -22.574 -48.207 1.00 78.56 127 LEU A CA 1
ATOM 970 C C . LEU A 1 127 ? 15.422 -23.675 -47.777 1.00 78.56 127 LEU A C 1
ATOM 972 O O . LEU A 1 127 ? 15.844 -24.805 -47.544 1.00 78.56 127 LEU A O 1
ATOM 976 N N . HIS A 1 128 ? 14.121 -23.365 -47.681 1.00 75.31 128 HIS A N 1
ATOM 977 C CA . HIS A 1 128 ? 13.046 -24.282 -47.267 1.00 75.31 128 HIS A CA 1
ATOM 978 C C . HIS A 1 128 ? 13.315 -25.029 -45.945 1.00 75.31 128 HIS A C 1
ATOM 980 O O . HIS A 1 128 ? 12.787 -26.116 -45.696 1.00 75.31 128 HIS A O 1
ATOM 986 N N . VAL A 1 129 ? 14.118 -24.438 -45.056 1.00 70.12 129 VAL A N 1
ATOM 987 C CA . VAL A 1 129 ? 14.414 -25.012 -43.743 1.00 70.12 129 VAL A CA 1
ATOM 988 C C . VAL A 1 129 ? 13.275 -24.651 -42.794 1.00 70.12 129 VAL A C 1
ATOM 990 O O . VAL A 1 129 ? 13.102 -23.501 -42.393 1.00 70.12 129 VAL A O 1
ATOM 993 N N . HIS A 1 130 ? 12.466 -25.645 -42.433 1.00 67.94 130 HIS A N 1
ATOM 994 C CA . HIS A 1 130 ? 11.291 -25.458 -41.572 1.00 67.94 130 HIS A CA 1
ATOM 995 C C . HIS A 1 130 ? 11.524 -25.833 -40.100 1.00 67.94 130 HIS A C 1
ATOM 997 O O . HIS A 1 130 ? 10.641 -25.617 -39.271 1.00 67.94 130 HIS A O 1
ATOM 1003 N N . ASN A 1 131 ? 12.700 -26.369 -39.754 1.00 60.78 131 ASN A N 1
ATOM 1004 C CA . ASN A 1 131 ? 13.010 -26.833 -38.403 1.00 60.78 131 ASN A CA 1
ATOM 1005 C C . ASN A 1 131 ? 13.925 -25.842 -37.657 1.00 60.78 131 ASN A C 1
ATOM 1007 O O . ASN A 1 131 ? 15.140 -25.826 -37.841 1.00 60.78 131 ASN A O 1
ATOM 1011 N N . VAL A 1 132 ? 13.322 -25.011 -36.800 1.00 57.56 132 VAL A N 1
ATOM 1012 C CA . VAL A 1 132 ? 13.974 -23.906 -36.062 1.00 57.56 132 VAL A CA 1
ATOM 1013 C C . VAL A 1 132 ? 15.068 -24.397 -35.095 1.00 57.56 132 VAL A C 1
ATOM 1015 O O . VAL A 1 132 ? 15.988 -23.648 -34.775 1.00 57.56 132 VAL A O 1
ATOM 1018 N N . ALA A 1 133 ? 15.030 -25.672 -34.686 1.00 55.78 133 ALA A N 1
ATOM 1019 C CA . ALA A 1 133 ? 16.033 -26.272 -33.803 1.00 55.78 133 ALA A CA 1
ATOM 1020 C C . ALA A 1 133 ? 17.434 -26.396 -34.442 1.00 55.78 133 ALA A C 1
ATOM 1022 O O . ALA A 1 133 ? 18.427 -26.433 -33.720 1.00 55.78 133 ALA A O 1
ATOM 1023 N N . ALA A 1 134 ? 17.541 -26.413 -35.777 1.00 51.62 134 ALA A N 1
ATOM 1024 C CA . ALA A 1 134 ? 18.827 -26.520 -36.476 1.00 51.62 134 ALA A CA 1
ATOM 1025 C C . ALA A 1 134 ? 19.627 -25.200 -36.492 1.00 51.62 134 ALA A C 1
ATOM 1027 O O . ALA A 1 134 ? 20.854 -25.214 -36.564 1.00 51.62 134 ALA A O 1
ATOM 1028 N N . VAL A 1 135 ? 18.955 -24.052 -36.363 1.00 52.44 135 VAL A N 1
ATOM 1029 C CA . VAL A 1 135 ? 19.574 -22.727 -36.563 1.00 52.44 135 VAL A CA 1
ATOM 1030 C C . VAL A 1 135 ? 20.515 -22.344 -35.415 1.00 52.44 135 VAL A C 1
ATOM 1032 O O . VAL A 1 135 ? 21.540 -21.706 -35.636 1.00 52.44 135 VAL A O 1
ATOM 1035 N N . GLY A 1 136 ? 20.217 -22.786 -34.189 1.00 49.81 136 GLY A N 1
ATOM 1036 C CA . GLY A 1 136 ? 21.123 -22.615 -33.047 1.00 49.81 136 GLY A CA 1
ATOM 1037 C C . GLY A 1 136 ? 22.352 -23.534 -33.086 1.00 49.81 136 GLY A C 1
ATOM 1038 O O . GLY A 1 136 ? 23.351 -23.228 -32.441 1.00 49.81 136 GLY A O 1
ATOM 1039 N N . ALA A 1 137 ? 22.300 -24.638 -33.842 1.00 51.47 137 ALA A N 1
ATOM 1040 C CA . ALA A 1 137 ? 23.376 -25.627 -33.908 1.00 51.47 137 ALA A CA 1
ATOM 1041 C C . ALA A 1 137 ? 24.453 -25.277 -34.954 1.00 51.47 137 ALA A C 1
ATOM 1043 O O . ALA A 1 137 ? 25.631 -25.533 -34.713 1.00 51.47 137 ALA A O 1
ATOM 1044 N N . GLU A 1 138 ? 24.093 -24.642 -36.078 1.00 48.53 138 GLU A N 1
ATOM 1045 C CA . GLU A 1 138 ? 25.069 -24.290 -37.127 1.00 48.53 138 GLU A CA 1
ATOM 1046 C C . GLU A 1 138 ? 26.046 -23.175 -36.728 1.00 48.53 138 GLU A C 1
ATOM 1048 O O . GLU A 1 138 ? 27.189 -23.171 -37.181 1.00 48.53 138 GLU A O 1
ATOM 1053 N N . VAL A 1 139 ? 25.658 -22.262 -35.833 1.00 51.78 139 VAL A N 1
ATOM 1054 C CA . VAL A 1 139 ? 26.554 -21.186 -35.360 1.00 51.78 139 VAL A CA 1
ATOM 1055 C C . VAL A 1 139 ? 27.587 -21.704 -34.339 1.00 51.78 139 VAL A C 1
ATOM 1057 O O . VAL A 1 139 ? 28.570 -21.025 -34.051 1.00 51.78 139 VAL A O 1
ATOM 1060 N N . GLY A 1 140 ? 27.403 -22.920 -33.807 1.00 45.41 140 GLY A N 1
ATOM 1061 C CA . GLY A 1 140 ? 28.224 -23.487 -32.732 1.00 45.41 140 GLY A CA 1
ATOM 1062 C C . GLY A 1 140 ? 29.291 -24.505 -33.146 1.00 45.41 140 GLY A C 1
ATOM 1063 O O . GLY A 1 140 ? 30.047 -24.942 -32.278 1.00 45.41 140 GLY A O 1
ATOM 1064 N N . LEU A 1 141 ? 29.379 -24.918 -34.416 1.00 44.19 141 LEU A N 1
ATOM 1065 C CA . LEU A 1 141 ? 30.312 -25.982 -34.812 1.00 44.19 141 LEU A CA 1
ATOM 1066 C C . LEU A 1 141 ? 31.658 -25.423 -35.315 1.00 44.19 141 LEU A C 1
ATOM 1068 O O . LEU A 1 141 ? 31.698 -24.745 -36.345 1.00 44.19 141 LEU A O 1
ATOM 1072 N N . PRO A 1 142 ? 32.788 -25.714 -34.637 1.00 46.88 142 PRO A N 1
ATOM 1073 C CA . PRO A 1 142 ? 34.108 -25.370 -35.148 1.00 46.88 142 PRO A CA 1
ATOM 1074 C C . PRO A 1 142 ? 34.409 -26.197 -36.406 1.00 46.88 142 PRO A C 1
ATOM 1076 O O . PRO A 1 142 ? 34.243 -27.417 -36.420 1.00 46.88 142 PRO A O 1
ATOM 1079 N N . ARG A 1 143 ? 34.860 -25.522 -37.473 1.00 49.56 143 ARG A N 1
ATOM 1080 C CA . ARG A 1 143 ? 35.325 -26.167 -38.713 1.00 49.56 143 ARG A CA 1
ATOM 1081 C C . ARG A 1 143 ? 36.391 -27.227 -38.389 1.00 49.56 143 ARG A C 1
ATOM 1083 O O . ARG A 1 143 ? 37.340 -26.896 -37.675 1.00 49.56 143 ARG A O 1
ATOM 1090 N N . PRO A 1 144 ? 36.306 -28.454 -38.934 1.00 51.25 144 PRO A N 1
ATOM 1091 C CA . PRO A 1 144 ? 37.396 -29.409 -38.814 1.00 51.25 144 PRO A CA 1
ATOM 1092 C C . PRO A 1 144 ? 38.611 -28.895 -39.593 1.00 51.25 144 PRO A C 1
ATOM 1094 O O . PRO A 1 144 ? 38.501 -28.501 -40.756 1.00 51.25 144 PRO A O 1
ATOM 1097 N N . ALA A 1 145 ? 39.765 -28.874 -38.928 1.00 51.09 145 ALA A N 1
ATOM 1098 C CA . ALA A 1 145 ? 41.045 -28.568 -39.544 1.00 51.09 145 ALA A CA 1
ATOM 1099 C C . ALA A 1 145 ? 41.383 -29.661 -40.569 1.00 51.09 145 ALA A C 1
ATOM 1101 O O . ALA A 1 145 ? 41.606 -30.815 -40.207 1.00 51.09 145 ALA A O 1
ATOM 1102 N N . THR A 1 146 ? 41.391 -29.304 -41.850 1.00 56.03 146 THR A N 1
ATOM 1103 C CA . THR A 1 146 ? 41.990 -30.116 -42.913 1.00 56.03 146 THR A CA 1
ATOM 1104 C C . THR A 1 146 ? 43.508 -30.092 -42.758 1.00 56.03 146 THR A C 1
ATOM 1106 O O . THR A 1 146 ? 44.103 -29.012 -42.783 1.00 56.03 146 THR A O 1
ATOM 1109 N N . GLY A 1 147 ? 44.094 -31.275 -42.558 1.00 47.81 147 GLY A N 1
ATOM 1110 C CA . GLY A 1 147 ? 45.518 -31.542 -42.772 1.00 47.81 147 GLY A CA 1
ATOM 1111 C C . GLY A 1 147 ? 45.845 -31.769 -44.241 1.00 47.81 147 GLY A C 1
ATOM 1112 O O . GLY A 1 147 ? 44.894 -31.979 -45.030 1.00 47.81 147 GLY A O 1
#

pLDDT: mean 79.27, std 12.3, range [44.19, 94.88]

Foldseek 3Di:
DDDDPFKDWDADDPVCLVVCVPPPLVPQVNNVVVDPDHRDDDDPPDPDVQRHDDPPPPQKGKIFMATPVPRDGPHIDMDGDPPVPPCQDPDPVSNVVVVVVVVVVVVVVVVVVVVVVVVVVCCCPVVVDPDPVVVVVVVPDDDDDDD